Protein AF-A0A925XTX2-F1 (afdb_monomer_lite)

Sequence (107 aa):
MAQGSPGEALELIEWFDAMPADLLDALDGWSAQASSLRTALELARRIDHDLASEQQNRLVDYLQHAAWQHRRTDLVQALEALRRHLQTYISPRLAWEVALGGLKASF

Secondary structure (DSSP, 8-state):
-----HHHHHHHHHHHHHS-HHHHHHHHHHHHS---HHHHHHHHHHHHHH--HHHHHHHHHHHHHHHHHTT-HHHHHHHHHHHHHHHH-S-HHHHHHHHHHS-----

Foldseek 3Di:
DDDDDVVVVVVVVVLCVLDDPVLVVLLLVLLQDQDDLVSQLVSLVCCQVVDDLVSSLVVLVVSLVSNVVNVVVVLNVLSVQLNVCSVPPPDNSVSSSCSSNVPDDDD

Structure (mmCIF, N/CA/C/O backbone):
data_AF-A0A925XTX2-F1
#
_entry.id   AF-A0A925XTX2-F1
#
loop_
_atom_site.group_PDB
_atom_site.id
_atom_site.type_symbol
_atom_site.label_atom_id
_atom_site.label_alt_id
_atom_site.label_comp_id
_atom_site.label_asym_id
_atom_site.label_entity_id
_atom_site.label_seq_id
_atom_site.pdbx_PDB_ins_code
_atom_site.Cartn_x
_atom_site.Cartn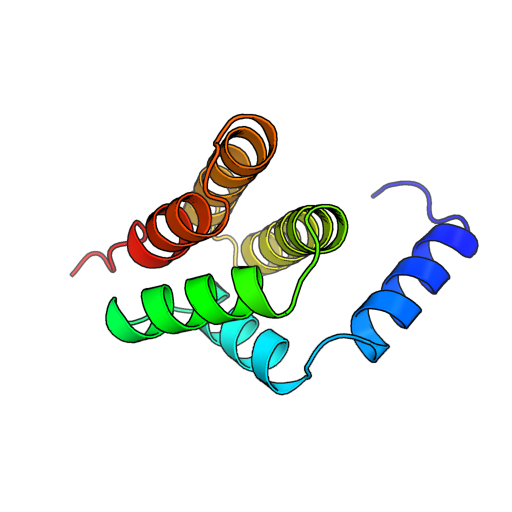_y
_atom_site.Cartn_z
_atom_site.occupancy
_atom_site.B_iso_or_equiv
_atom_site.auth_seq_id
_atom_site.auth_comp_id
_atom_site.auth_asym_id
_atom_site.auth_atom_id
_atom_site.pdbx_PDB_model_num
ATOM 1 N N . MET A 1 1 ? 21.590 0.592 -1.633 1.00 40.38 1 MET A N 1
ATOM 2 C CA . MET A 1 1 ? 20.600 -0.409 -2.078 1.00 40.38 1 MET A CA 1
ATOM 3 C C . MET A 1 1 ? 21.055 -1.716 -1.453 1.00 40.38 1 MET A C 1
ATOM 5 O O . MET A 1 1 ? 22.224 -2.027 -1.651 1.00 40.38 1 MET A O 1
ATOM 9 N N . ALA A 1 2 ? 20.266 -2.404 -0.620 1.00 43.47 2 ALA A N 1
ATOM 10 C CA . ALA A 1 2 ? 20.623 -3.780 -0.254 1.00 43.47 2 ALA A CA 1
ATOM 11 C C . ALA A 1 2 ? 20.772 -4.553 -1.586 1.00 43.47 2 ALA A C 1
ATOM 13 O O . ALA A 1 2 ? 19.924 -4.435 -2.461 1.00 43.47 2 ALA A O 1
ATOM 14 N N . GLN A 1 3 ? 21.986 -4.988 -1.927 1.00 50.72 3 GLN A N 1
ATOM 15 C CA . GLN A 1 3 ? 22.509 -6.289 -1.499 1.00 50.72 3 GLN A CA 1
ATOM 16 C C . GLN A 1 3 ? 21.706 -7.452 -2.111 1.00 50.72 3 GLN A C 1
ATOM 18 O O . GLN A 1 3 ? 21.529 -8.478 -1.471 1.00 50.72 3 GLN A O 1
ATOM 23 N N . GLY A 1 4 ? 21.243 -7.267 -3.357 1.00 43.12 4 GLY A N 1
ATOM 24 C CA . GLY A 1 4 ? 20.472 -8.223 -4.146 1.00 43.12 4 GLY A CA 1
ATOM 25 C C . GLY A 1 4 ? 21.097 -9.609 -4.187 1.00 43.12 4 GLY A C 1
ATOM 26 O O . GLY A 1 4 ? 21.976 -9.899 -5.002 1.00 43.12 4 GLY A O 1
ATOM 27 N N . SER A 1 5 ? 20.589 -10.485 -3.329 1.00 53.69 5 SER A N 1
ATOM 28 C CA . SER A 1 5 ? 20.636 -11.899 -3.638 1.00 53.69 5 SER A CA 1
ATOM 29 C C . SER A 1 5 ? 19.617 -12.159 -4.758 1.00 53.69 5 SER A C 1
ATOM 31 O O . SER A 1 5 ? 18.553 -11.535 -4.778 1.00 53.69 5 SER A O 1
ATOM 33 N N . PRO A 1 6 ? 19.903 -13.072 -5.698 1.00 55.44 6 PRO A N 1
ATOM 34 C CA . PRO A 1 6 ? 18.946 -13.461 -6.732 1.00 55.44 6 PRO A CA 1
ATOM 35 C C . PRO A 1 6 ? 17.569 -13.871 -6.179 1.00 55.44 6 PRO A C 1
ATOM 37 O O . PRO A 1 6 ? 16.577 -13.719 -6.880 1.00 55.44 6 PRO A O 1
ATOM 40 N N . GLY A 1 7 ? 17.501 -14.344 -4.926 1.00 56.88 7 GLY A N 1
ATOM 41 C CA . GLY A 1 7 ? 16.257 -14.741 -4.263 1.00 56.88 7 GLY A CA 1
ATOM 42 C C . GLY A 1 7 ? 15.297 -13.576 -4.010 1.00 56.88 7 GLY A C 1
ATOM 43 O O . GLY A 1 7 ? 14.146 -13.655 -4.415 1.00 56.88 7 GLY A O 1
ATOM 44 N N . GLU A 1 8 ? 15.774 -12.462 -3.446 1.00 59.41 8 GLU A N 1
ATOM 45 C CA . GLU A 1 8 ? 14.918 -11.289 -3.177 1.00 59.41 8 GLU A CA 1
ATOM 46 C C . GLU A 1 8 ? 14.395 -10.647 -4.471 1.00 59.41 8 GLU A C 1
ATOM 48 O O . GLU A 1 8 ? 13.278 -10.140 -4.510 1.00 59.41 8 GLU A O 1
ATOM 53 N N . ALA A 1 9 ? 15.182 -10.689 -5.551 1.00 60.41 9 ALA A N 1
ATOM 54 C CA . ALA A 1 9 ? 14.751 -10.185 -6.854 1.00 60.41 9 ALA A CA 1
ATOM 55 C C . ALA A 1 9 ? 13.666 -11.073 -7.488 1.00 60.41 9 ALA A C 1
ATOM 57 O O . ALA A 1 9 ? 12.720 -10.550 -8.071 1.00 60.41 9 ALA A O 1
ATOM 58 N N . LEU A 1 10 ? 13.786 -12.398 -7.360 1.00 60.12 10 LEU A N 1
ATOM 59 C CA . LEU A 1 10 ? 12.782 -13.347 -7.848 1.00 60.12 10 LEU A CA 1
ATOM 60 C C . LEU A 1 10 ? 11.474 -13.231 -7.062 1.00 60.12 10 LEU A C 1
ATOM 62 O O . LEU A 1 10 ? 10.414 -13.150 -7.671 1.00 60.12 10 LEU A O 1
ATOM 66 N N . GLU A 1 11 ? 11.547 -13.124 -5.735 1.00 67.88 11 GLU A N 1
ATOM 67 C CA . GLU A 1 11 ? 10.369 -12.915 -4.883 1.00 67.88 11 GLU A CA 1
ATOM 68 C C . GLU A 1 11 ? 9.654 -11.592 -5.184 1.00 67.88 11 GLU A C 1
ATOM 70 O O . GLU A 1 11 ? 8.430 -11.504 -5.067 1.00 67.88 11 GLU A O 1
ATOM 75 N N . LEU A 1 12 ? 10.408 -10.562 -5.582 1.00 67.50 12 LEU A N 1
ATOM 76 C CA . LEU A 1 12 ? 9.842 -9.296 -6.031 1.00 67.50 12 LEU A CA 1
ATOM 77 C C . LEU A 1 12 ? 9.094 -9.478 -7.360 1.00 67.50 12 LEU A C 1
ATOM 79 O O . LEU A 1 12 ? 7.956 -9.037 -7.475 1.00 67.50 12 LEU A O 1
ATOM 83 N N . ILE A 1 13 ? 9.712 -10.150 -8.337 1.00 67.38 13 ILE A N 1
ATOM 84 C CA . ILE A 1 13 ? 9.124 -10.403 -9.663 1.00 67.38 13 ILE A CA 1
ATOM 85 C C . ILE A 1 13 ? 7.852 -11.250 -9.546 1.00 67.38 13 ILE A C 1
ATOM 87 O O . ILE A 1 13 ? 6.821 -10.862 -10.082 1.00 67.38 13 ILE A O 1
ATOM 91 N N . GLU A 1 14 ? 7.889 -12.355 -8.800 1.00 76.81 14 GLU A N 1
ATOM 92 C CA . GLU A 1 14 ? 6.717 -13.218 -8.596 1.00 76.81 14 GLU A CA 1
ATOM 93 C C . GLU A 1 14 ? 5.572 -12.478 -7.895 1.00 76.81 14 GLU A C 1
ATOM 95 O O . GLU A 1 14 ? 4.401 -12.679 -8.215 1.00 76.81 14 GLU A O 1
ATOM 100 N N . TRP A 1 15 ? 5.900 -11.590 -6.952 1.00 78.56 15 TRP A N 1
ATOM 101 C CA . TRP A 1 15 ? 4.906 -10.752 -6.290 1.00 78.56 15 TRP A CA 1
ATOM 102 C C . TRP A 1 15 ? 4.270 -9.739 -7.251 1.00 78.56 15 TRP A C 1
ATOM 104 O O . TRP A 1 15 ? 3.053 -9.562 -7.214 1.00 78.56 15 TRP A O 1
ATOM 114 N N . PHE A 1 16 ? 5.064 -9.121 -8.131 1.00 74.00 16 PHE A N 1
ATOM 115 C CA . PHE A 1 16 ? 4.563 -8.219 -9.170 1.00 74.00 16 PHE A CA 1
ATOM 116 C C . PHE A 1 16 ? 3.674 -8.939 -10.188 1.00 74.00 16 PHE A C 1
ATOM 118 O O . PHE A 1 16 ? 2.598 -8.438 -10.502 1.00 74.00 16 PHE A O 1
ATOM 125 N N . ASP A 1 17 ? 4.075 -10.124 -10.647 1.00 71.56 17 ASP A N 1
ATOM 126 C CA . ASP A 1 17 ? 3.297 -10.920 -11.606 1.00 71.56 17 ASP A CA 1
ATOM 127 C C . ASP A 1 17 ? 1.968 -11.420 -11.010 1.00 71.56 17 ASP A C 1
ATOM 129 O O . ASP A 1 17 ? 0.996 -11.636 -11.735 1.00 71.56 17 ASP A O 1
ATOM 133 N N . ALA A 1 18 ? 1.903 -11.589 -9.685 1.00 78.38 18 ALA A N 1
ATOM 134 C CA . ALA A 1 18 ? 0.690 -11.979 -8.970 1.00 78.38 18 ALA A CA 1
ATOM 135 C C . ALA A 1 18 ? -0.226 -10.796 -8.602 1.00 78.38 18 ALA A C 1
ATOM 137 O O . ALA A 1 18 ? -1.369 -11.018 -8.191 1.00 78.38 18 ALA A O 1
ATOM 138 N N . MET A 1 19 ? 0.248 -9.550 -8.713 1.00 78.81 19 MET A N 1
ATOM 139 C CA . MET A 1 19 ? -0.563 -8.372 -8.414 1.00 78.81 19 MET A CA 1
ATOM 140 C C . MET A 1 19 ? -1.562 -8.070 -9.541 1.00 78.81 19 MET A C 1
ATOM 142 O O . MET A 1 19 ? -1.233 -8.208 -10.720 1.00 78.81 19 MET A O 1
ATOM 146 N N . PRO A 1 20 ? -2.770 -7.569 -9.218 1.00 80.44 20 PRO A N 1
ATOM 147 C CA . PRO A 1 20 ? -3.666 -7.034 -10.235 1.00 80.44 20 PRO A CA 1
ATOM 148 C C . PRO A 1 20 ? -2.989 -5.848 -10.935 1.00 80.44 20 PRO A C 1
ATOM 150 O O . PRO A 1 20 ? -2.754 -4.811 -10.311 1.00 80.44 20 PRO A O 1
ATOM 153 N N . ALA A 1 21 ? -2.659 -5.993 -12.221 1.00 76.81 21 ALA A N 1
ATOM 154 C CA . ALA A 1 21 ? -1.930 -4.969 -12.978 1.00 76.81 21 ALA A CA 1
ATOM 155 C C . ALA A 1 21 ? -2.635 -3.600 -12.944 1.00 76.81 21 ALA A C 1
ATOM 157 O O . ALA A 1 21 ? -1.998 -2.560 -12.801 1.00 76.81 21 ALA A O 1
ATOM 158 N N . ASP A 1 22 ? -3.967 -3.602 -12.960 1.00 86.44 22 ASP A N 1
ATOM 159 C CA . ASP A 1 22 ? -4.780 -2.392 -12.895 1.00 86.44 22 ASP A CA 1
ATOM 160 C C . ASP A 1 22 ? -4.738 -1.697 -11.517 1.00 86.44 22 ASP A C 1
ATOM 162 O O . ASP A 1 22 ? -5.016 -0.501 -11.421 1.00 86.44 22 ASP A O 1
ATOM 166 N N . LEU A 1 23 ? -4.381 -2.417 -10.444 1.00 87.19 23 LEU A N 1
ATOM 167 C CA . LEU A 1 23 ? -4.138 -1.826 -9.125 1.00 87.19 23 LEU A CA 1
ATOM 168 C C . LEU A 1 23 ? -2.791 -1.096 -9.088 1.00 87.19 23 LEU A C 1
ATOM 170 O O . LEU A 1 23 ? -2.719 0.001 -8.534 1.00 87.19 23 LEU A O 1
ATOM 174 N N . LEU A 1 24 ? -1.746 -1.679 -9.683 1.00 85.38 24 LEU A N 1
ATOM 175 C CA . LEU A 1 24 ? -0.421 -1.056 -9.767 1.00 85.38 24 LEU A CA 1
ATOM 176 C C . LEU A 1 24 ? -0.459 0.227 -10.591 1.00 85.38 24 LEU A C 1
ATOM 178 O O . LEU A 1 24 ? -0.042 1.269 -10.091 1.00 85.38 24 LEU A O 1
ATOM 182 N N . ASP A 1 25 ? -1.058 0.186 -11.782 1.00 86.62 25 ASP A N 1
ATOM 183 C CA . ASP A 1 25 ? -1.194 1.367 -12.643 1.00 86.62 25 ASP A CA 1
ATOM 184 C C . ASP A 1 25 ? -1.931 2.512 -11.927 1.00 86.62 25 ASP A C 1
ATOM 186 O O . ASP A 1 25 ? -1.546 3.685 -12.001 1.00 86.62 25 ASP A O 1
ATOM 190 N N . ALA A 1 26 ? -2.994 2.179 -11.187 1.00 87.94 26 ALA A N 1
ATOM 191 C CA . ALA A 1 26 ? -3.762 3.162 -10.435 1.00 87.94 26 ALA A CA 1
ATOM 192 C C . ALA A 1 26 ? -2.962 3.765 -9.264 1.00 87.94 26 ALA A C 1
ATOM 194 O O . ALA A 1 26 ? -3.123 4.949 -8.951 1.00 87.94 26 ALA A O 1
ATOM 195 N N . LEU A 1 27 ? -2.088 2.978 -8.630 1.00 88.06 27 LEU A N 1
ATOM 196 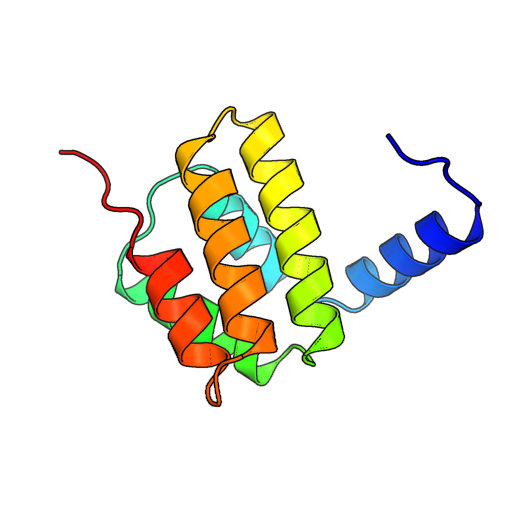C CA . LEU A 1 27 ? -1.227 3.423 -7.535 1.00 88.06 27 LEU A CA 1
ATOM 197 C C . LEU A 1 27 ? -0.024 4.239 -8.011 1.00 88.06 27 LEU A C 1
ATOM 199 O O . LEU A 1 27 ? 0.313 5.238 -7.373 1.00 88.06 27 LEU A O 1
ATOM 203 N N . ASP A 1 28 ? 0.564 3.894 -9.153 1.00 86.06 28 ASP A N 1
ATOM 204 C CA . ASP A 1 28 ? 1.603 4.701 -9.793 1.00 86.06 28 ASP A CA 1
ATOM 205 C C . ASP A 1 28 ? 1.048 6.074 -10.176 1.00 86.06 28 ASP A C 1
ATOM 207 O O . ASP A 1 28 ? 1.625 7.107 -9.817 1.00 86.06 28 ASP A O 1
ATOM 211 N N . GLY A 1 29 ? -0.142 6.102 -10.788 1.00 83.75 29 GLY A N 1
ATOM 212 C CA . GLY A 1 29 ? -0.864 7.338 -11.080 1.00 83.75 29 GLY A CA 1
ATOM 213 C C . GLY A 1 29 ? -1.195 8.158 -9.827 1.00 83.75 29 GLY A C 1
ATOM 214 O O . GLY A 1 29 ? -1.142 9.388 -9.869 1.00 83.75 29 GLY A O 1
ATOM 215 N N . TRP A 1 30 ? -1.506 7.515 -8.698 1.00 86.25 30 TRP A N 1
ATOM 216 C CA . TRP A 1 30 ? -1.696 8.191 -7.409 1.00 86.25 30 TRP A CA 1
ATOM 217 C C . TRP A 1 30 ? -0.382 8.735 -6.822 1.00 86.25 30 TRP A C 1
ATOM 219 O O . TRP A 1 30 ? -0.362 9.828 -6.260 1.00 86.25 30 TRP A O 1
ATOM 229 N N . SER A 1 31 ? 0.732 8.014 -6.951 1.00 78.81 31 SER A N 1
ATOM 230 C CA . SER A 1 31 ? 2.019 8.451 -6.391 1.00 78.81 31 SER A CA 1
ATOM 231 C C . SER A 1 31 ? 2.577 9.679 -7.125 1.00 78.81 31 SER A C 1
ATOM 233 O O . SER A 1 31 ? 3.184 10.565 -6.513 1.00 78.81 31 SER A O 1
ATOM 235 N N . ALA A 1 32 ? 2.306 9.774 -8.430 1.00 76.75 32 ALA A N 1
ATOM 236 C CA . ALA A 1 32 ? 2.760 10.864 -9.281 1.00 76.75 32 ALA A CA 1
ATOM 237 C C . ALA A 1 32 ? 1.970 12.171 -9.078 1.00 76.75 32 ALA A C 1
ATOM 239 O O . ALA A 1 32 ? 2.546 13.256 -9.186 1.00 76.75 32 ALA A O 1
ATOM 240 N N . GLN A 1 33 ? 0.667 12.104 -8.774 1.00 75.25 33 GLN A N 1
ATOM 241 C CA . GLN A 1 33 ? -0.196 13.288 -8.654 1.00 75.25 33 GLN A CA 1
ATOM 242 C C . GLN A 1 33 ? -1.272 13.147 -7.567 1.00 75.25 33 GLN A C 1
ATOM 244 O O . GLN A 1 33 ? -1.667 12.051 -7.190 1.00 75.25 33 GLN A O 1
ATOM 249 N N . ALA A 1 34 ? -1.781 14.269 -7.061 1.00 70.44 34 ALA A N 1
ATOM 250 C CA . ALA A 1 34 ? -2.794 14.255 -6.010 1.00 70.44 34 ALA A CA 1
ATOM 251 C C . ALA A 1 34 ? -4.166 13.753 -6.506 1.00 70.44 34 ALA A C 1
ATOM 253 O O . ALA A 1 34 ? -4.894 14.458 -7.201 1.00 70.44 34 ALA A O 1
ATOM 254 N N . SER A 1 35 ? -4.553 12.547 -6.087 1.00 72.75 35 SER A N 1
ATOM 255 C CA . SER A 1 35 ? -5.843 11.954 -6.453 1.00 72.75 35 SER A CA 1
ATOM 256 C C . SER A 1 35 ? -7.039 12.545 -5.691 1.00 72.75 35 SER A C 1
ATOM 258 O O . SER A 1 35 ? -6.902 13.118 -4.609 1.00 72.75 35 SER A O 1
ATOM 260 N N . SER A 1 36 ? -8.248 12.327 -6.217 1.00 85.75 36 SER A N 1
ATOM 261 C CA . SER A 1 36 ? -9.483 12.647 -5.496 1.00 85.75 36 SER A CA 1
ATOM 262 C C . SER A 1 36 ? -9.684 11.749 -4.266 1.00 85.75 36 SER A C 1
ATOM 264 O O . SER A 1 36 ? -9.293 10.582 -4.267 1.00 85.75 36 SER A O 1
ATOM 266 N N . LEU A 1 37 ? -10.400 12.249 -3.251 1.00 86.19 37 LEU A N 1
ATOM 267 C CA . LEU A 1 37 ? -10.749 11.451 -2.068 1.00 86.19 37 LEU A CA 1
ATOM 268 C C . LEU A 1 37 ? -11.493 10.156 -2.436 1.00 86.19 37 LEU A C 1
ATOM 270 O O . LEU A 1 37 ? -11.238 9.119 -1.836 1.00 86.19 37 LEU A O 1
ATOM 274 N N . ARG A 1 38 ? -12.383 10.184 -3.439 1.00 89.00 38 ARG A N 1
ATOM 275 C CA . ARG A 1 38 ? -13.087 8.975 -3.903 1.00 89.00 38 ARG A CA 1
ATOM 276 C C . ARG A 1 38 ? -12.094 7.913 -4.376 1.00 89.00 38 ARG A C 1
ATOM 278 O O . ARG A 1 38 ? -12.181 6.774 -3.930 1.00 89.00 38 ARG A O 1
ATOM 285 N N . THR A 1 39 ? -11.142 8.311 -5.218 1.00 88.31 39 THR A N 1
ATOM 286 C CA . THR A 1 39 ? -10.096 7.425 -5.745 1.00 88.31 39 THR A CA 1
ATOM 287 C C . THR A 1 39 ? -9.251 6.839 -4.615 1.00 88.31 39 THR A C 1
ATOM 289 O O . THR A 1 39 ? -9.014 5.637 -4.591 1.00 88.31 39 THR A O 1
ATOM 292 N N . ALA A 1 40 ? -8.863 7.658 -3.633 1.00 89.50 40 ALA A N 1
ATOM 293 C CA . ALA A 1 40 ? -8.116 7.199 -2.465 1.00 89.50 40 ALA A CA 1
ATOM 294 C C . ALA A 1 40 ? -8.877 6.130 -1.654 1.00 89.50 40 ALA A C 1
ATOM 296 O O . ALA A 1 40 ? -8.299 5.112 -1.277 1.00 89.50 40 ALA A O 1
ATOM 297 N N . LEU A 1 41 ? -10.179 6.324 -1.417 1.00 91.94 41 LEU A N 1
ATOM 298 C CA . LEU A 1 41 ? -11.009 5.359 -0.684 1.00 91.94 41 LEU A CA 1
ATOM 299 C C . LEU A 1 41 ? -11.223 4.053 -1.464 1.00 91.94 41 LEU A C 1
ATOM 301 O O . LEU A 1 41 ? -11.266 2.973 -0.871 1.00 91.94 41 LEU A O 1
ATOM 305 N N . GLU A 1 42 ? -11.372 4.139 -2.786 1.00 93.31 42 GLU A N 1
ATOM 306 C CA . GLU A 1 42 ? -11.487 2.969 -3.661 1.00 93.31 42 GLU A CA 1
ATOM 307 C C . GLU A 1 42 ? -10.191 2.156 -3.665 1.00 93.31 42 GLU A C 1
ATOM 309 O O . GLU A 1 42 ? -10.239 0.947 -3.446 1.00 93.31 42 GLU A O 1
ATOM 314 N N . LEU A 1 43 ? -9.039 2.814 -3.816 1.00 93.06 43 LEU A N 1
ATOM 315 C CA . LEU A 1 43 ? -7.727 2.169 -3.749 1.00 93.06 43 LEU A CA 1
ATOM 316 C C . LEU A 1 43 ? -7.485 1.503 -2.394 1.00 93.06 43 LEU A C 1
ATOM 318 O O . LEU A 1 43 ? -7.112 0.336 -2.353 1.00 93.06 43 LEU A O 1
ATOM 322 N N . ALA A 1 44 ? -7.766 2.194 -1.288 1.00 93.62 44 ALA A N 1
ATOM 323 C CA . ALA A 1 44 ? -7.604 1.629 0.049 1.00 93.62 44 ALA A CA 1
ATOM 324 C C . ALA A 1 44 ? -8.464 0.375 0.263 1.00 93.62 44 ALA A C 1
ATOM 326 O O . ALA A 1 44 ? -8.006 -0.604 0.849 1.00 93.62 44 ALA A O 1
ATOM 327 N N . ARG A 1 45 ? -9.706 0.382 -0.242 1.00 94.25 45 ARG A N 1
ATOM 328 C CA . ARG A 1 45 ? -10.587 -0.790 -0.188 1.00 94.25 45 ARG A CA 1
ATOM 329 C C . ARG A 1 45 ? -10.037 -1.950 -1.011 1.00 94.25 45 ARG A C 1
ATOM 331 O O . ARG A 1 45 ? -10.097 -3.082 -0.548 1.00 94.25 45 ARG A O 1
ATOM 338 N N . ARG A 1 46 ? -9.539 -1.674 -2.218 1.00 94.44 46 ARG A N 1
ATOM 339 C CA . ARG A 1 46 ? -8.950 -2.694 -3.091 1.00 94.44 46 ARG A CA 1
ATOM 340 C C . ARG A 1 46 ? -7.709 -3.313 -2.465 1.00 94.44 46 ARG A C 1
ATOM 342 O O . ARG A 1 46 ? -7.627 -4.525 -2.394 1.00 94.44 46 ARG A O 1
ATOM 349 N N . ILE A 1 47 ? -6.803 -2.497 -1.932 1.00 93.69 47 ILE A N 1
ATOM 350 C CA . ILE A 1 47 ? -5.597 -2.976 -1.248 1.00 93.69 47 ILE A CA 1
ATOM 351 C C . ILE A 1 47 ? -5.953 -3.897 -0.076 1.00 93.69 47 ILE A C 1
ATOM 353 O O . ILE A 1 47 ? -5.380 -4.972 0.048 1.00 93.69 47 ILE A O 1
ATOM 357 N N . ASP A 1 48 ? -6.905 -3.495 0.766 1.00 93.38 48 ASP A N 1
ATOM 358 C CA . ASP A 1 48 ? -7.326 -4.293 1.923 1.00 93.38 48 ASP A CA 1
ATOM 359 C C . ASP A 1 48 ? -8.000 -5.617 1.528 1.00 93.38 48 ASP A C 1
ATOM 361 O O . ASP A 1 48 ? -7.848 -6.616 2.224 1.00 93.3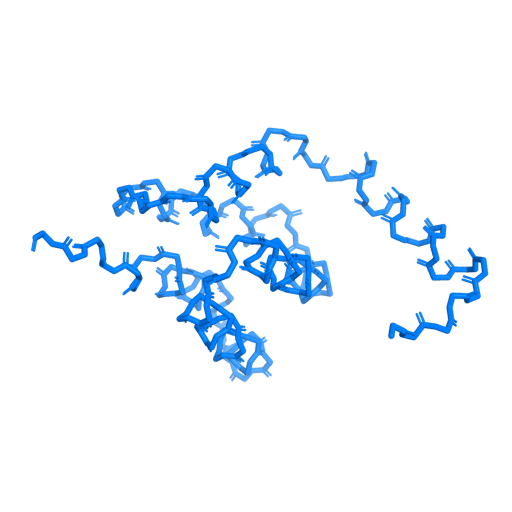8 48 ASP A O 1
ATOM 365 N N . HIS A 1 49 ? -8.727 -5.628 0.407 1.00 92.19 49 HIS A N 1
ATOM 366 C CA . HIS A 1 49 ? -9.416 -6.812 -0.103 1.00 92.19 49 HIS A CA 1
ATOM 367 C C . HIS A 1 49 ? -8.483 -7.769 -0.862 1.00 92.19 49 HIS A C 1
ATOM 369 O O . HIS A 1 49 ? -8.567 -8.982 -0.680 1.00 92.19 49 HIS A O 1
ATOM 375 N N . ASP A 1 50 ? -7.618 -7.227 -1.720 1.00 90.56 50 ASP A N 1
ATOM 376 C CA . ASP A 1 50 ? -6.836 -7.995 -2.691 1.00 90.56 50 ASP A CA 1
ATOM 377 C C . ASP A 1 50 ? -5.481 -8.444 -2.123 1.00 90.56 50 ASP A C 1
ATOM 379 O O . ASP A 1 50 ? -4.903 -9.406 -2.627 1.00 90.56 50 ASP A O 1
ATOM 383 N N . LEU A 1 51 ? -4.962 -7.769 -1.085 1.00 90.00 51 LEU A N 1
ATOM 384 C CA . LEU A 1 51 ? -3.616 -8.008 -0.560 1.00 90.00 51 LEU A CA 1
ATOM 385 C C . LEU A 1 51 ? -3.619 -8.452 0.905 1.00 90.00 51 LEU A C 1
ATOM 387 O O . LEU A 1 51 ? -4.139 -7.775 1.796 1.00 90.00 51 LEU A O 1
ATOM 391 N N . ALA A 1 52 ? -2.917 -9.553 1.175 1.00 89.44 52 ALA A N 1
ATOM 392 C CA . ALA A 1 52 ? -2.605 -9.990 2.532 1.00 89.44 52 ALA A CA 1
ATOM 393 C C . ALA A 1 52 ? -1.671 -8.991 3.242 1.00 89.44 52 ALA A C 1
ATOM 395 O O . ALA A 1 52 ? -0.943 -8.229 2.604 1.00 89.44 52 ALA A O 1
ATOM 396 N N . SER A 1 53 ? -1.620 -9.022 4.576 1.00 86.94 53 SER A N 1
ATOM 397 C CA . SER A 1 53 ? -0.839 -8.058 5.370 1.00 86.94 53 SER A CA 1
ATOM 398 C C . SER A 1 53 ? 0.639 -7.973 4.970 1.00 86.94 53 SER A C 1
ATOM 400 O O . SER A 1 53 ? 1.207 -6.882 4.942 1.00 86.94 53 SER A O 1
ATOM 402 N N . GLU A 1 54 ? 1.274 -9.097 4.633 1.00 86.44 54 GLU A N 1
ATOM 403 C CA . GLU A 1 54 ? 2.662 -9.101 4.158 1.00 86.44 54 GLU A CA 1
ATOM 404 C C . GLU A 1 54 ? 2.801 -8.369 2.814 1.00 86.44 54 GLU A C 1
ATOM 406 O O . GLU A 1 54 ? 3.680 -7.523 2.652 1.00 86.44 54 GLU A O 1
ATOM 411 N N . GLN A 1 55 ? 1.879 -8.618 1.882 1.00 88.25 55 GLN A N 1
ATOM 412 C CA . GLN A 1 55 ? 1.849 -7.963 0.574 1.00 88.25 55 GLN A CA 1
ATOM 413 C C . GLN A 1 55 ? 1.583 -6.458 0.701 1.00 88.25 55 GLN A C 1
ATOM 415 O O . GLN A 1 55 ? 2.181 -5.672 -0.025 1.00 88.25 55 GLN A O 1
ATOM 420 N N . GLN A 1 56 ? 0.752 -6.036 1.658 1.00 90.88 56 GLN A N 1
ATOM 421 C CA . GLN A 1 56 ? 0.545 -4.614 1.942 1.00 90.88 56 GLN A CA 1
ATOM 422 C C . GLN A 1 56 ? 1.825 -3.934 2.453 1.00 90.88 56 GLN A C 1
ATOM 424 O O . GLN A 1 56 ? 2.102 -2.804 2.065 1.00 90.88 56 GLN A O 1
ATOM 429 N N . ASN A 1 57 ? 2.636 -4.605 3.280 1.00 89.81 57 ASN A N 1
ATOM 430 C CA . ASN A 1 57 ? 3.925 -4.056 3.719 1.00 89.81 57 ASN A CA 1
ATOM 431 C C . ASN A 1 57 ? 4.910 -3.922 2.5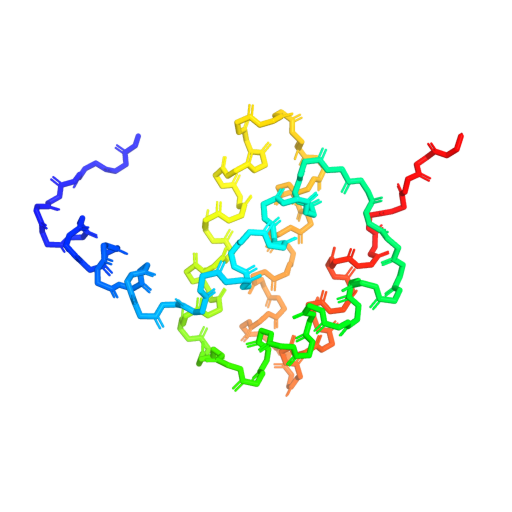47 1.00 89.81 57 ASN A C 1
ATOM 433 O O . ASN A 1 57 ? 5.518 -2.863 2.399 1.00 89.81 57 ASN A O 1
ATOM 437 N N . ARG A 1 58 ? 4.994 -4.937 1.672 1.00 88.00 58 ARG A N 1
ATOM 438 C CA . ARG A 1 58 ? 5.803 -4.856 0.441 1.00 88.00 58 ARG A CA 1
ATOM 439 C C . ARG A 1 58 ? 5.330 -3.731 -0.483 1.00 88.00 58 ARG A C 1
ATOM 441 O O . ARG A 1 58 ? 6.148 -3.011 -1.049 1.00 88.00 58 ARG A O 1
ATOM 448 N N . LEU A 1 59 ? 4.017 -3.520 -0.587 1.00 91.00 59 LEU A N 1
ATOM 449 C CA . LEU A 1 59 ? 3.457 -2.410 -1.355 1.00 91.00 59 LEU A CA 1
ATOM 450 C C . LEU A 1 59 ? 3.895 -1.048 -0.796 1.00 91.00 59 LEU A C 1
ATOM 452 O O . LEU A 1 59 ? 4.173 -0.131 -1.563 1.00 91.00 59 LEU A O 1
ATOM 456 N N . VAL A 1 60 ? 4.005 -0.906 0.527 1.00 91.94 60 VAL A N 1
ATOM 457 C CA . VAL A 1 60 ? 4.540 0.321 1.135 1.00 91.94 60 VAL A CA 1
ATOM 458 C C . VAL A 1 60 ? 5.999 0.552 0.730 1.00 91.94 60 VAL A C 1
ATOM 460 O O . VAL A 1 60 ? 6.338 1.681 0.376 1.00 91.94 60 VAL A O 1
ATOM 463 N N . ASP A 1 61 ? 6.850 -0.482 0.732 1.00 90.06 61 ASP A N 1
ATOM 464 C CA . ASP A 1 61 ? 8.239 -0.371 0.252 1.00 90.06 61 ASP A CA 1
ATOM 465 C C . ASP A 1 61 ? 8.290 0.104 -1.210 1.00 90.06 61 ASP A C 1
ATOM 467 O O . ASP A 1 61 ? 9.036 1.030 -1.547 1.00 90.06 61 ASP A O 1
ATOM 471 N N . TYR A 1 62 ? 7.447 -0.481 -2.066 1.00 88.81 62 TYR A N 1
ATOM 472 C CA . TYR A 1 62 ? 7.329 -0.091 -3.469 1.00 88.81 62 TYR A CA 1
ATOM 473 C C . TYR A 1 62 ? 6.928 1.381 -3.633 1.00 88.81 62 TYR A C 1
ATOM 475 O O . TYR A 1 62 ? 7.621 2.148 -4.304 1.00 88.81 62 TYR A O 1
ATOM 483 N N . LEU A 1 63 ? 5.847 1.807 -2.974 1.00 90.25 63 LEU A N 1
ATOM 484 C CA . LEU A 1 63 ? 5.346 3.178 -3.080 1.00 90.25 63 LEU A CA 1
ATOM 485 C C . LEU A 1 63 ? 6.347 4.199 -2.537 1.00 90.25 63 LEU A C 1
ATOM 487 O O . LEU A 1 63 ? 6.444 5.306 -3.064 1.00 90.25 63 LEU A O 1
ATOM 491 N N . GLN A 1 64 ? 7.128 3.840 -1.514 1.00 89.50 64 GLN A N 1
ATOM 492 C CA . GLN A 1 64 ? 8.210 4.692 -1.030 1.00 89.50 64 GLN A CA 1
ATOM 493 C C . GLN A 1 64 ? 9.308 4.845 -2.081 1.00 89.50 64 GLN A C 1
ATOM 495 O O . GLN A 1 64 ? 9.806 5.954 -2.275 1.00 89.50 64 GLN A O 1
ATOM 500 N N . HIS A 1 65 ? 9.665 3.767 -2.785 1.00 87.88 65 HIS A N 1
ATOM 501 C CA . HIS A 1 65 ? 10.617 3.838 -3.890 1.00 87.88 65 HIS A CA 1
ATOM 502 C C . HIS A 1 65 ? 10.104 4.732 -5.028 1.00 87.88 65 HIS A C 1
ATOM 504 O O . HIS A 1 65 ? 10.825 5.634 -5.460 1.00 87.88 65 HIS A O 1
ATOM 510 N N . ALA A 1 66 ? 8.852 4.549 -5.458 1.00 86.62 66 ALA A N 1
ATOM 511 C CA . ALA A 1 66 ? 8.219 5.382 -6.482 1.00 86.62 66 ALA A CA 1
ATOM 512 C C . ALA A 1 66 ? 8.177 6.866 -6.065 1.00 86.62 66 ALA A C 1
ATOM 514 O O . ALA A 1 66 ? 8.614 7.750 -6.806 1.00 86.62 66 ALA A O 1
ATOM 515 N N . ALA A 1 67 ? 7.764 7.152 -4.827 1.00 87.75 67 ALA A N 1
ATOM 516 C CA . ALA A 1 67 ? 7.753 8.502 -4.268 1.00 87.75 67 ALA A CA 1
ATOM 517 C C . ALA A 1 67 ? 9.148 9.152 -4.268 1.00 87.75 67 ALA A C 1
ATOM 519 O O . ALA A 1 67 ? 9.282 10.336 -4.594 1.00 87.75 67 ALA A O 1
ATOM 520 N N . TRP A 1 68 ? 10.198 8.383 -3.954 1.00 85.81 68 TRP A N 1
ATOM 521 C CA . TRP A 1 68 ? 11.586 8.841 -4.035 1.00 85.81 68 TRP A CA 1
ATOM 522 C C . TRP A 1 68 ? 12.002 9.206 -5.460 1.00 85.81 68 TRP A C 1
ATOM 524 O O . TRP A 1 68 ? 12.631 10.251 -5.648 1.00 85.81 68 TRP A O 1
ATOM 534 N N . GLN A 1 69 ? 11.628 8.402 -6.462 1.00 85.94 69 GLN A N 1
ATOM 535 C CA . GLN A 1 69 ? 11.912 8.719 -7.867 1.00 85.94 69 GLN A CA 1
ATOM 536 C C . GLN A 1 69 ? 11.262 10.044 -8.296 1.00 85.94 69 GLN A C 1
ATOM 538 O O . GLN A 1 69 ? 11.876 10.833 -9.017 1.00 85.94 69 GLN A O 1
ATOM 543 N N . HIS A 1 70 ? 10.075 10.345 -7.766 1.00 83.38 70 HIS A N 1
ATOM 544 C CA . HIS A 1 70 ? 9.359 11.602 -7.999 1.00 83.38 70 HIS A CA 1
ATOM 545 C C . HIS A 1 70 ? 9.717 12.737 -7.020 1.00 83.38 70 HIS A C 1
ATOM 547 O O . HIS A 1 70 ? 9.118 13.809 -7.083 1.00 83.38 70 HIS A O 1
ATOM 553 N N . ARG A 1 71 ? 10.704 12.543 -6.130 1.00 86.38 71 ARG A N 1
ATOM 554 C CA . ARG A 1 71 ? 11.134 13.513 -5.097 1.00 86.38 71 ARG A CA 1
ATOM 555 C C . ARG A 1 71 ? 10.007 13.978 -4.156 1.00 86.38 71 ARG A C 1
ATOM 557 O O . ARG A 1 71 ? 10.053 15.089 -3.629 1.00 86.38 71 ARG A O 1
ATOM 564 N N . ARG A 1 72 ? 9.007 13.127 -3.920 1.00 84.88 72 ARG A N 1
ATOM 565 C CA . ARG A 1 72 ? 7.861 13.365 -3.027 1.00 84.88 72 ARG A CA 1
ATOM 566 C C . ARG A 1 72 ? 8.189 12.951 -1.587 1.00 84.88 72 ARG A C 1
ATOM 568 O O . ARG A 1 72 ? 7.700 11.941 -1.085 1.00 84.88 72 ARG A O 1
ATOM 575 N N . THR A 1 73 ? 9.056 13.703 -0.910 1.00 87.44 73 THR A N 1
ATOM 576 C CA . THR A 1 73 ? 9.480 13.385 0.472 1.00 87.44 73 THR A CA 1
ATOM 577 C C . THR A 1 73 ? 8.317 13.420 1.474 1.00 87.44 73 THR A C 1
ATOM 579 O O . THR A 1 73 ? 8.315 12.668 2.446 1.00 87.44 73 THR A O 1
ATOM 582 N N . ASP A 1 74 ? 7.308 14.258 1.219 1.00 86.88 74 ASP A N 1
ATOM 583 C CA . ASP A 1 74 ? 6.034 14.304 1.950 1.00 86.88 74 ASP A CA 1
ATOM 584 C C . ASP A 1 74 ? 5.319 12.946 1.930 1.00 86.88 74 ASP A C 1
ATOM 586 O O . ASP A 1 74 ? 4.887 12.433 2.965 1.00 86.88 74 ASP A O 1
ATOM 590 N N . LEU A 1 75 ? 5.261 12.330 0.748 1.00 87.88 75 LEU A N 1
ATOM 591 C CA . LEU A 1 75 ? 4.638 11.033 0.533 1.00 87.88 75 LEU A CA 1
ATOM 592 C C . LEU A 1 75 ? 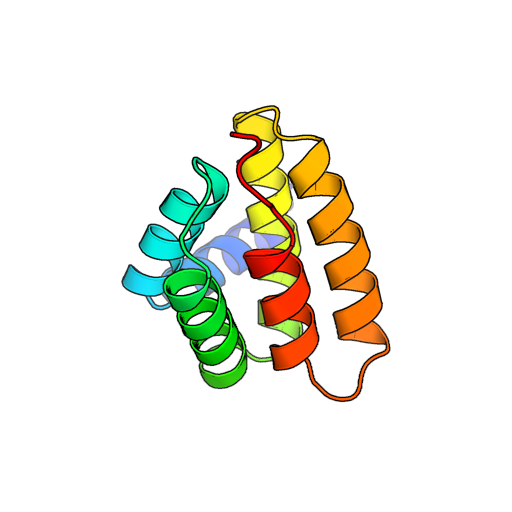5.441 9.908 1.198 1.00 87.88 75 LEU A C 1
ATOM 594 O O . LEU A 1 75 ? 4.854 9.035 1.833 1.00 87.88 75 LEU A O 1
ATOM 598 N N . VAL A 1 76 ? 6.775 9.954 1.136 1.00 89.62 76 VAL A N 1
ATOM 599 C CA . VAL A 1 76 ? 7.633 8.975 1.830 1.00 89.62 76 VAL A CA 1
ATOM 600 C C . VAL A 1 76 ? 7.338 8.951 3.336 1.00 89.62 76 VAL A C 1
ATOM 602 O O . VAL A 1 76 ? 7.170 7.872 3.904 1.00 89.62 76 VAL A O 1
ATOM 605 N N . GLN A 1 77 ? 7.204 10.121 3.974 1.00 88.50 77 GLN A N 1
ATOM 606 C CA . GLN A 1 77 ? 6.878 10.227 5.404 1.00 88.50 77 GLN A CA 1
ATOM 607 C C . GLN A 1 77 ? 5.468 9.715 5.728 1.00 88.50 77 GLN A C 1
ATOM 609 O O . GLN A 1 77 ? 5.274 9.027 6.734 1.00 88.50 77 GLN A O 1
ATOM 614 N N . ALA A 1 78 ? 4.485 10.015 4.874 1.00 89.88 78 ALA A N 1
ATOM 615 C CA . ALA A 1 78 ? 3.129 9.489 5.021 1.00 89.88 78 ALA A CA 1
ATOM 616 C C . ALA A 1 78 ? 3.109 7.951 4.947 1.00 89.88 78 ALA A C 1
ATOM 618 O O . ALA A 1 78 ? 2.455 7.295 5.759 1.00 89.88 78 ALA A O 1
ATOM 619 N N . LEU A 1 79 ? 3.887 7.369 4.031 1.00 92.25 79 LEU A N 1
ATOM 620 C CA . LEU A 1 79 ? 4.028 5.922 3.871 1.00 92.25 79 LEU A CA 1
ATOM 621 C C . LEU A 1 79 ? 4.789 5.260 5.038 1.00 92.25 79 LEU A C 1
ATOM 623 O O . LEU A 1 79 ? 4.463 4.139 5.428 1.00 92.25 79 LEU A O 1
ATOM 627 N N . GLU A 1 80 ? 5.747 5.946 5.671 1.00 91.25 80 GLU A N 1
ATOM 628 C CA . GLU A 1 80 ? 6.363 5.452 6.914 1.00 91.25 80 GLU A CA 1
ATOM 629 C C . GLU A 1 80 ? 5.363 5.406 8.076 1.00 91.25 80 GLU A C 1
ATOM 631 O O . GLU A 1 80 ? 5.344 4.446 8.852 1.00 91.25 80 GLU A O 1
ATOM 636 N N . ALA A 1 81 ? 4.516 6.432 8.205 1.00 91.00 81 ALA A N 1
ATOM 637 C CA . ALA A 1 81 ? 3.449 6.436 9.200 1.00 91.00 81 ALA A CA 1
ATOM 638 C C . ALA A 1 81 ? 2.449 5.303 8.935 1.00 91.00 81 ALA A C 1
ATOM 640 O O . ALA A 1 81 ? 2.106 4.567 9.862 1.00 91.00 81 ALA A O 1
ATOM 641 N N . LEU A 1 82 ? 2.060 5.110 7.672 1.00 92.81 82 LEU A N 1
ATOM 642 C CA . LEU A 1 82 ? 1.224 3.995 7.242 1.00 92.81 82 LEU A CA 1
ATOM 643 C C . LEU A 1 82 ? 1.813 2.646 7.668 1.00 92.81 82 LEU A C 1
ATOM 645 O O . LEU A 1 82 ? 1.095 1.860 8.276 1.00 92.81 82 LEU A O 1
ATOM 649 N N . ARG A 1 83 ? 3.108 2.390 7.432 1.00 93.38 83 ARG A N 1
ATOM 650 C CA . ARG A 1 83 ? 3.760 1.130 7.839 1.00 93.38 83 ARG A CA 1
ATOM 651 C C . ARG A 1 83 ? 3.577 0.845 9.329 1.00 93.38 83 ARG A C 1
ATOM 653 O O . ARG A 1 83 ? 3.193 -0.258 9.708 1.00 93.38 83 ARG A O 1
ATOM 660 N N . ARG A 1 84 ? 3.800 1.853 10.179 1.00 90.94 84 ARG A N 1
ATOM 661 C CA . ARG A 1 84 ? 3.590 1.724 11.631 1.00 90.94 84 ARG A CA 1
ATOM 662 C C . ARG A 1 84 ? 2.131 1.422 11.963 1.00 90.94 84 ARG A C 1
ATOM 664 O O . ARG A 1 84 ? 1.864 0.608 12.845 1.00 90.94 84 ARG A O 1
ATOM 671 N N . HIS A 1 85 ? 1.189 2.051 11.264 1.00 90.31 85 HIS A N 1
ATOM 672 C CA . HIS A 1 85 ? -0.235 1.788 11.449 1.00 90.31 85 HIS A CA 1
ATOM 673 C C . HIS A 1 85 ? -0.622 0.378 10.996 1.00 90.31 85 HIS A C 1
ATOM 675 O O . HIS A 1 85 ? -1.276 -0.319 11.759 1.00 90.31 85 HIS A O 1
ATOM 681 N N . LEU A 1 86 ? -0.146 -0.114 9.853 1.00 90.62 86 LEU A N 1
ATOM 682 C CA . LEU A 1 86 ? -0.413 -1.489 9.407 1.00 90.62 86 LEU A CA 1
ATOM 683 C C . LEU A 1 86 ? 0.082 -2.553 10.403 1.00 90.62 86 LEU A C 1
ATOM 685 O O . LEU A 1 86 ? -0.477 -3.642 10.463 1.00 90.62 86 LEU A O 1
ATOM 689 N N . GLN A 1 87 ? 1.096 -2.233 11.210 1.00 87.38 87 GLN A N 1
ATOM 690 C CA . GLN A 1 87 ? 1.632 -3.123 12.245 1.00 87.38 87 GLN A CA 1
ATOM 691 C C . GLN A 1 87 ? 0.897 -3.038 13.593 1.00 87.38 87 GLN A C 1
ATOM 693 O O . GLN A 1 87 ? 1.040 -3.935 14.420 1.00 87.38 87 GLN A O 1
ATOM 698 N N . THR A 1 88 ? 0.152 -1.959 13.852 1.00 83.06 88 THR A N 1
ATOM 699 C CA . THR A 1 88 ? -0.414 -1.656 15.184 1.00 83.06 88 THR A CA 1
ATOM 700 C C . THR A 1 88 ? -1.933 -1.493 15.201 1.00 83.06 88 THR A C 1
ATOM 702 O O . THR A 1 88 ? -2.537 -1.569 16.270 1.00 83.06 88 THR A O 1
ATOM 705 N N . TYR A 1 89 ? -2.564 -1.257 14.050 1.00 67.25 89 TYR A N 1
ATOM 706 C CA . TYR A 1 89 ? -3.993 -0.981 13.935 1.00 67.25 89 TYR A CA 1
ATOM 707 C C . TYR A 1 89 ? -4.805 -2.226 13.574 1.00 67.25 89 TYR A C 1
ATOM 709 O O . TYR A 1 89 ? -4.351 -3.117 12.866 1.00 67.25 89 TYR A O 1
ATOM 717 N N . ILE A 1 90 ? -6.063 -2.235 14.018 1.00 70.31 90 ILE A N 1
ATOM 718 C CA . ILE A 1 90 ? -7.010 -3.344 13.816 1.00 70.31 90 ILE A CA 1
ATOM 719 C C . ILE A 1 90 ? -7.684 -3.270 12.424 1.00 70.31 90 ILE A C 1
ATOM 721 O O . ILE A 1 90 ? -8.286 -4.239 11.977 1.00 70.31 90 ILE A O 1
ATOM 725 N N . SER A 1 91 ? -7.571 -2.139 11.709 1.00 88.62 91 SER A N 1
ATOM 726 C CA . SER A 1 91 ? -8.132 -1.952 10.359 1.00 88.62 91 SER A CA 1
ATOM 727 C C . SER A 1 91 ? -7.062 -1.459 9.373 1.00 88.62 91 SER A C 1
ATOM 729 O O . SER A 1 91 ? -6.771 -0.258 9.351 1.00 88.62 91 SER A O 1
ATOM 731 N N . PRO A 1 92 ? -6.488 -2.355 8.547 1.00 90.75 92 PRO A N 1
ATOM 732 C CA . PRO A 1 92 ? -5.526 -1.984 7.509 1.00 90.75 92 PRO A CA 1
ATOM 733 C C . PRO A 1 92 ? -6.135 -1.016 6.491 1.00 90.75 92 PRO A C 1
ATOM 735 O O . PRO A 1 92 ? -5.525 0.002 6.164 1.00 90.75 92 PRO A O 1
ATOM 738 N N . ARG A 1 93 ? -7.391 -1.251 6.086 1.00 92.75 93 ARG A N 1
ATOM 739 C CA . ARG A 1 93 ? -8.156 -0.330 5.237 1.00 92.75 93 ARG A CA 1
ATOM 740 C C . ARG A 1 93 ? -8.130 1.119 5.710 1.00 92.75 93 ARG A C 1
ATOM 742 O O . ARG A 1 93 ? -7.822 2.000 4.916 1.00 92.75 93 ARG A O 1
ATOM 749 N N . LEU A 1 94 ? -8.454 1.386 6.976 1.00 91.00 94 LEU A N 1
ATOM 750 C CA . LEU A 1 94 ? -8.504 2.762 7.483 1.00 91.00 94 LEU A CA 1
ATOM 751 C C . LEU A 1 94 ? -7.124 3.430 7.425 1.00 91.00 94 LEU A C 1
ATOM 753 O O . LEU A 1 94 ? -7.022 4.612 7.101 1.00 91.00 94 LEU A O 1
ATOM 757 N N . ALA A 1 95 ? -6.061 2.673 7.710 1.00 92.31 95 ALA A N 1
ATOM 758 C CA . ALA A 1 95 ? -4.699 3.178 7.607 1.00 92.31 95 ALA A CA 1
ATOM 759 C C . ALA A 1 95 ? -4.385 3.617 6.165 1.00 92.31 95 ALA A C 1
ATOM 761 O O . ALA A 1 95 ? -3.881 4.724 5.957 1.00 92.31 95 ALA A O 1
ATOM 762 N N . TRP A 1 96 ? -4.767 2.805 5.173 1.00 93.00 96 TRP A N 1
ATOM 763 C CA . TRP A 1 96 ? -4.656 3.163 3.758 1.00 93.00 96 TRP A CA 1
ATOM 764 C C . TRP A 1 96 ? -5.528 4.362 3.378 1.00 93.00 96 TRP A C 1
ATOM 766 O O . TRP A 1 96 ? -5.040 5.263 2.706 1.00 93.00 96 TRP A O 1
ATOM 776 N N . GLU A 1 97 ? -6.780 4.440 3.832 1.00 91.50 97 GLU A N 1
ATOM 777 C CA . GLU A 1 97 ? -7.667 5.581 3.545 1.00 91.50 97 GLU A CA 1
ATOM 778 C C . GLU A 1 97 ? -7.049 6.909 4.030 1.00 91.50 97 GLU A C 1
ATOM 780 O O . GLU A 1 97 ? -7.061 7.906 3.303 1.00 91.50 97 GLU A O 1
ATOM 785 N N . VAL A 1 98 ? -6.440 6.913 5.222 1.00 88.81 98 VAL A N 1
ATOM 786 C CA . VAL A 1 98 ? -5.744 8.086 5.778 1.00 88.81 98 VAL A CA 1
ATOM 787 C C . VAL A 1 98 ? -4.478 8.419 4.991 1.00 88.81 98 VAL A C 1
ATOM 789 O O . VAL A 1 98 ? -4.249 9.588 4.682 1.00 88.81 98 VAL A O 1
ATOM 792 N N . ALA A 1 99 ? -3.662 7.424 4.642 1.00 89.75 99 ALA A N 1
ATOM 793 C CA . ALA A 1 99 ? -2.428 7.651 3.891 1.00 89.75 99 ALA A CA 1
ATOM 794 C C . ALA A 1 99 ? -2.701 8.161 2.466 1.00 89.75 99 ALA A C 1
ATOM 796 O O . ALA A 1 99 ? -2.074 9.122 2.019 1.00 89.75 99 ALA A O 1
ATOM 797 N N . LEU A 1 100 ? -3.673 7.556 1.776 1.00 88.94 100 LEU A N 1
ATOM 798 C CA . LEU A 1 100 ? -4.023 7.892 0.397 1.00 88.94 100 LEU A CA 1
ATOM 799 C C . LEU A 1 100 ? -4.801 9.210 0.287 1.00 88.94 100 LEU A C 1
ATOM 801 O O . LEU A 1 100 ? -4.603 9.956 -0.672 1.00 88.94 100 LEU A O 1
ATOM 805 N N . GLY A 1 101 ? -5.678 9.501 1.256 1.00 83.81 101 GLY A N 1
ATOM 806 C CA . GLY A 1 101 ? -6.527 10.698 1.275 1.00 83.81 101 GLY A CA 1
ATOM 807 C C . GLY A 1 101 ? -5.938 11.901 2.021 1.00 83.81 101 GLY A C 1
ATOM 808 O O . GLY A 1 101 ? -6.409 13.024 1.840 1.00 83.81 101 GLY A O 1
ATOM 809 N N . GLY A 1 102 ? -4.921 11.689 2.863 1.00 74.38 102 GLY A N 1
ATOM 810 C CA . GLY A 1 102 ? -4.272 12.732 3.666 1.00 74.38 102 GLY A CA 1
ATOM 811 C C . GLY A 1 102 ? -3.351 13.660 2.869 1.00 74.38 102 GLY A C 1
ATOM 812 O O . GLY A 1 102 ? -3.072 14.776 3.315 1.00 74.38 102 GLY A O 1
ATOM 813 N N . LEU A 1 103 ? -2.925 13.246 1.672 1.00 63.16 103 LEU A N 1
ATOM 814 C CA . LEU A 1 103 ? -2.190 14.088 0.728 1.00 63.16 103 LEU A CA 1
ATOM 815 C C . LEU A 1 103 ? -3.156 15.073 0.072 1.00 63.16 103 LEU A C 1
ATOM 817 O O . LEU A 1 103 ? -3.659 14.859 -1.030 1.00 63.16 103 LEU A O 1
ATOM 821 N N . LYS A 1 104 ? -3.440 16.174 0.764 1.00 51.56 104 LYS A N 1
ATOM 822 C CA . LYS A 1 104 ? -4.140 17.296 0.143 1.00 51.56 104 LYS A CA 1
ATOM 823 C C . LYS A 1 104 ? -3.256 17.869 -0.965 1.00 51.56 104 LYS A C 1
ATOM 825 O O . LYS A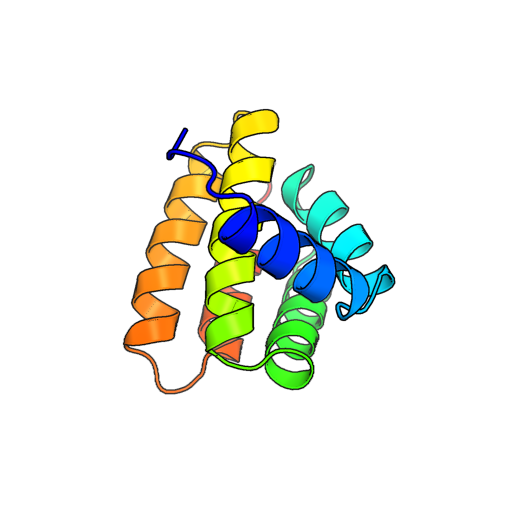 1 104 ? -2.123 18.264 -0.701 1.00 51.56 104 LYS A O 1
ATOM 830 N N . ALA A 1 105 ? -3.792 17.956 -2.182 1.00 42.34 105 ALA A N 1
ATOM 831 C CA . ALA A 1 105 ? -3.286 18.899 -3.170 1.00 42.34 105 ALA A CA 1
ATOM 832 C C . ALA A 1 105 ? -3.355 20.292 -2.531 1.00 42.34 105 ALA A C 1
ATOM 834 O O . ALA A 1 105 ? -4.447 20.774 -2.223 1.00 42.34 105 ALA A O 1
ATOM 835 N N . SER A 1 106 ? -2.209 20.906 -2.248 1.00 35.12 106 SER A N 1
ATOM 836 C CA . SER A 1 106 ? -2.173 22.334 -1.944 1.00 35.12 106 SER A CA 1
ATOM 837 C C . SER A 1 106 ? -2.717 23.066 -3.173 1.00 35.12 106 SER A C 1
ATOM 839 O O . SER A 1 106 ? -2.134 22.945 -4.251 1.00 35.12 106 SER A O 1
ATOM 841 N N . PHE A 1 107 ? -3.867 23.725 -3.018 1.00 36.84 107 PHE A N 1
ATOM 842 C CA . PHE A 1 107 ? -4.429 24.651 -4.006 1.00 36.84 107 PHE A CA 1
ATOM 843 C C . PHE A 1 107 ? -3.602 25.934 -4.072 1.00 36.84 107 PHE A C 1
ATOM 845 O O . PHE A 1 107 ? -3.093 26.351 -3.004 1.00 36.84 107 PHE A O 1
#

Radius of gyration: 13.6 Å; chains: 1; bounding box: 36×39×28 Å

pLDDT: mean 81.01, std 14.42, range [35.12, 94.44]